Protein AF-A0A357D0I3-F1 (afdb_monomer)

pLDDT: mean 91.18, std 14.5, range [33.97, 98.31]

Secondary structure (DSSP, 8-state):
--------EEEEEE-GGGHHHHHHHHHHHHHHTT---TT---BPPEEEEE-TTS-EEEEE-S--TTEEEEEE--TT-TT-EEEETTEEEEPPHHHHHHHHHHHHHHHH-

Mean predicted aligned error: 4.76 Å

Foldseek 3Di:
DDDDDLQFAAAEEEDPQCVVVQVVVQVVVCVVVVPPDPPDGRYFDWDWDADLQRDIAIAGPDDCPRYDYDYDFDLPRQVDWDHHPNDIDTRHSVSRVVVVVNVVVNNVD

Solvent-accessible surface area (backbone atoms only — not comparable to full-atom values): 6535 Å² total; per-residue (Å²): 136,86,80,89,71,88,68,51,48,72,33,31,41,58,38,83,58,20,43,74,59,41,54,53,50,47,53,51,49,35,60,76,68,68,57,81,61,82,84,68,70,44,65,51,58,66,47,83,47,71,42,50,85,66,51,76,46,54,43,75,75,58,91,63,81,71,38,43,75,45,78,42,71,37,48,83,41,59,83,43,66,48,56,39,82,87,40,84,38,63,44,47,45,66,59,47,51,51,50,52,53,38,44,53,49,56,72,70,106

Sequence (109 aa):
MVGLTNHGKLGIIVLRSCSKLGDMVENRIKQLRGEENTDVKYIIPIEEVRFSNGEGKIKILDSVRGKDIFILVDVGNYSCTYKMFGSENRMGPDEHYQDVKRCLSAIGG

Struc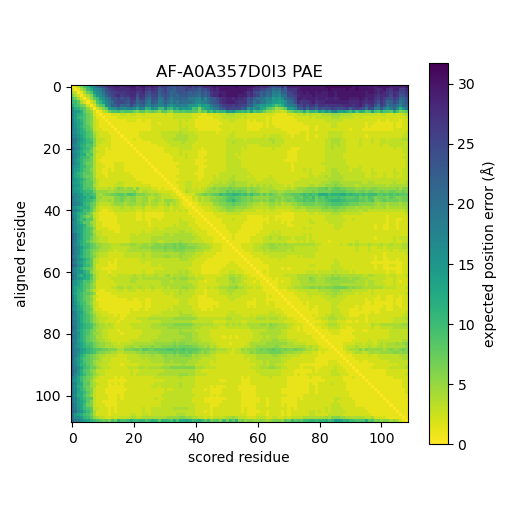ture (mmCIF, N/CA/C/O backbone):
data_AF-A0A357D0I3-F1
#
_entry.id   AF-A0A357D0I3-F1
#
loop_
_atom_site.group_PDB
_atom_site.id
_atom_site.type_symbol
_atom_site.label_atom_id
_atom_site.label_alt_id
_atom_site.label_comp_id
_atom_site.label_asym_id
_atom_site.label_entity_id
_atom_site.label_seq_id
_atom_site.pdbx_PDB_ins_code
_atom_site.Cartn_x
_atom_site.Cartn_y
_atom_site.Cartn_z
_atom_site.occupancy
_atom_site.B_iso_or_equiv
_atom_site.auth_seq_id
_atom_site.auth_comp_id
_atom_site.auth_asym_id
_atom_site.auth_atom_id
_atom_site.pdbx_PDB_model_num
ATOM 1 N N . MET A 1 1 ? -26.368 3.295 26.277 1.00 35.44 1 MET A N 1
ATOM 2 C CA . MET A 1 1 ? -27.212 2.776 25.182 1.00 35.44 1 MET A CA 1
ATOM 3 C C . MET A 1 1 ? -26.286 2.437 24.024 1.00 35.44 1 MET A C 1
ATOM 5 O O . MET A 1 1 ? -25.825 3.331 23.332 1.00 35.44 1 MET A O 1
ATOM 9 N N . VAL A 1 2 ? -25.883 1.168 23.938 1.00 40.25 2 VAL A N 1
ATOM 10 C CA . VAL A 1 2 ? -24.920 0.661 22.951 1.00 40.25 2 VAL A CA 1
ATOM 11 C C . VAL A 1 2 ? -25.680 0.430 21.649 1.00 40.25 2 VAL A C 1
ATOM 13 O O . VAL A 1 2 ? -26.443 -0.524 21.537 1.00 40.25 2 VAL A O 1
ATOM 16 N N . GLY A 1 3 ? -25.521 1.344 20.694 1.00 37.59 3 GLY A N 1
ATOM 17 C CA . GLY A 1 3 ? -25.967 1.134 19.323 1.00 37.59 3 GLY A CA 1
ATOM 18 C C . GLY A 1 3 ? -25.022 0.154 18.637 1.00 37.59 3 GLY A C 1
ATOM 19 O O . GLY A 1 3 ? -23.891 0.510 18.318 1.00 37.59 3 GLY A O 1
ATOM 20 N N . LEU A 1 4 ? -25.488 -1.084 18.454 1.00 39.94 4 LEU A N 1
ATOM 21 C CA . LEU A 1 4 ? -24.850 -2.118 17.648 1.00 39.94 4 LEU A CA 1
ATOM 22 C C . LEU A 1 4 ? -24.668 -1.628 16.206 1.00 39.94 4 LEU A C 1
ATOM 24 O O . LEU A 1 4 ? -25.599 -1.672 15.409 1.00 39.94 4 LEU A O 1
ATOM 28 N N . THR A 1 5 ? -23.445 -1.268 15.844 1.00 33.97 5 THR A N 1
ATOM 29 C CA . THR A 1 5 ? -22.946 -1.546 14.499 1.00 33.97 5 THR A CA 1
ATOM 30 C C . THR A 1 5 ? -21.569 -2.184 14.636 1.00 33.97 5 THR A C 1
ATOM 32 O O . THR A 1 5 ? -20.613 -1.579 15.111 1.00 33.97 5 THR A O 1
ATOM 35 N N . ASN A 1 6 ? -21.483 -3.473 14.315 1.00 40.19 6 ASN A N 1
ATOM 36 C CA . ASN A 1 6 ? -20.263 -4.270 14.419 1.00 40.19 6 ASN A CA 1
ATOM 37 C C . ASN A 1 6 ? -19.396 -4.078 13.158 1.00 40.19 6 ASN A C 1
ATOM 39 O O . ASN A 1 6 ? -19.102 -5.044 12.465 1.00 40.19 6 ASN A O 1
ATOM 43 N N . HIS A 1 7 ? -19.055 -2.833 12.804 1.00 45.84 7 HIS A N 1
ATOM 44 C CA . HIS A 1 7 ? -18.283 -2.489 11.592 1.00 45.84 7 HIS A CA 1
ATOM 45 C C . HIS A 1 7 ? -16.774 -2.804 11.716 1.00 45.84 7 HIS A C 1
ATOM 47 O O . HIS A 1 7 ? -15.932 -2.035 11.261 1.00 45.84 7 HIS A O 1
ATOM 53 N N . GLY A 1 8 ? -16.410 -3.878 12.429 1.00 58.19 8 GLY A N 1
ATOM 54 C CA . GLY A 1 8 ? -15.014 -4.215 12.720 1.00 58.19 8 GLY A CA 1
ATOM 55 C C . GLY A 1 8 ? -14.215 -3.063 13.356 1.00 58.19 8 GLY A C 1
ATOM 56 O O . GLY A 1 8 ? -14.731 -2.002 13.712 1.00 58.19 8 GLY A O 1
ATOM 57 N N . LYS A 1 9 ? -12.906 -3.252 13.535 1.00 85.19 9 LYS A N 1
ATOM 58 C CA . LYS A 1 9 ? -11.989 -2.114 13.743 1.00 85.19 9 LYS A CA 1
ATOM 59 C C . LYS A 1 9 ? -1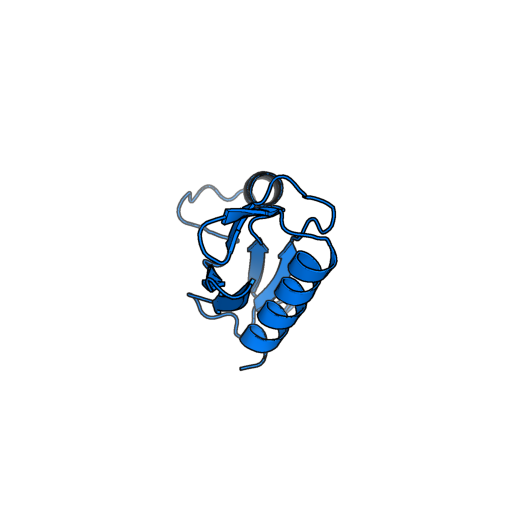1.519 -1.617 12.374 1.00 85.19 9 LYS A C 1
ATOM 61 O O . LYS A 1 9 ? -11.167 -2.428 11.530 1.00 85.19 9 LYS A O 1
ATOM 66 N N . LEU A 1 10 ? -11.481 -0.307 12.144 1.00 92.38 10 LEU A N 1
ATOM 67 C CA . LEU A 1 10 ? -10.978 0.242 10.879 1.00 92.38 10 LEU A CA 1
ATOM 68 C C . LEU A 1 10 ? -9.484 -0.074 10.712 1.00 92.38 10 LEU A C 1
ATOM 70 O O . LEU A 1 10 ? -8.698 0.184 11.624 1.00 92.38 10 LEU A O 1
ATOM 74 N N . GLY A 1 11 ? -9.101 -0.583 9.543 1.00 95.25 11 GLY A N 1
ATOM 75 C CA . GLY A 1 11 ? -7.714 -0.751 9.128 1.00 95.25 11 GLY A CA 1
ATOM 76 C C . GLY A 1 11 ? -7.478 -0.179 7.734 1.00 95.25 11 GLY A C 1
ATOM 77 O O . GLY A 1 11 ? -8.296 -0.355 6.836 1.00 95.25 11 GLY A O 1
ATOM 78 N N . ILE A 1 12 ? -6.356 0.507 7.542 1.00 97.25 12 ILE A N 1
ATOM 79 C CA . ILE A 1 12 ? -5.987 1.110 6.261 1.00 97.25 12 ILE A CA 1
ATOM 80 C C . ILE A 1 12 ? -4.666 0.504 5.817 1.00 97.25 12 ILE A C 1
ATOM 82 O O . ILE A 1 12 ? -3.677 0.578 6.537 1.00 97.25 12 ILE A O 1
ATOM 86 N N . ILE A 1 13 ? -4.625 -0.080 4.629 1.00 98.06 13 ILE A N 1
ATOM 87 C CA . ILE A 1 13 ? -3.380 -0.499 3.997 1.00 98.06 13 ILE A CA 1
ATOM 88 C C . ILE A 1 13 ? -3.046 0.527 2.922 1.00 98.06 13 ILE A C 1
ATOM 90 O O . ILE A 1 13 ? -3.811 0.724 1.982 1.00 98.06 13 ILE A O 1
ATOM 94 N N . VAL A 1 14 ? -1.909 1.200 3.070 1.00 98.25 14 VAL A N 1
ATOM 95 C CA . VAL A 1 14 ? -1.465 2.249 2.149 1.00 98.25 14 VAL A CA 1
ATOM 96 C C . VAL A 1 14 ? -0.300 1.708 1.336 1.00 98.25 14 VAL A C 1
ATOM 98 O O . VAL A 1 14 ? 0.765 1.467 1.897 1.00 98.25 14 VAL A O 1
ATOM 101 N N . LEU A 1 15 ? -0.498 1.516 0.030 1.00 98.06 15 LEU A N 1
ATOM 102 C CA . LEU A 1 15 ? 0.599 1.171 -0.874 1.00 98.06 15 LEU A CA 1
ATOM 103 C C . LEU A 1 15 ? 1.464 2.407 -1.156 1.00 98.06 15 LEU A C 1
ATOM 105 O O . LEU A 1 15 ? 0.989 3.546 -1.093 1.00 98.06 15 LEU A O 1
ATOM 109 N N . ARG A 1 16 ? 2.732 2.199 -1.519 1.00 96.62 16 ARG A N 1
ATOM 110 C CA . ARG A 1 16 ? 3.751 3.249 -1.680 1.00 96.62 16 ARG A CA 1
ATOM 111 C C . ARG A 1 16 ? 3.310 4.380 -2.604 1.00 96.62 16 ARG A C 1
ATOM 113 O O . ARG A 1 16 ? 3.643 5.540 -2.353 1.00 96.62 16 ARG A O 1
ATOM 120 N N . SER A 1 17 ? 2.527 4.048 -3.633 1.00 96.88 17 SER A N 1
ATOM 121 C CA . SER A 1 17 ? 1.990 4.996 -4.610 1.00 96.88 17 SER A CA 1
ATOM 122 C C . SER A 1 17 ? 1.035 6.013 -4.002 1.00 96.88 17 SER A C 1
ATOM 124 O O . SER A 1 17 ? 0.873 7.096 -4.554 1.00 96.88 17 SER A O 1
ATOM 126 N N . CYS A 1 18 ? 0.457 5.703 -2.845 1.00 97.12 18 CYS A N 1
ATOM 127 C CA . CYS A 1 18 ? -0.528 6.522 -2.159 1.00 97.12 18 CYS A CA 1
ATOM 128 C C . CYS A 1 18 ? -0.057 7.013 -0.777 1.00 97.12 18 CYS A C 1
ATOM 130 O O . CYS A 1 18 ? -0.859 7.573 -0.039 1.00 97.12 18 CYS A O 1
ATOM 132 N N . SER A 1 19 ? 1.224 6.837 -0.420 1.00 95.62 19 SER A N 1
ATOM 133 C CA . SER A 1 19 ? 1.796 7.159 0.907 1.00 95.62 19 SER A CA 1
ATOM 134 C C . SER A 1 19 ? 1.350 8.516 1.471 1.00 95.62 19 SER A C 1
ATOM 136 O O . SER A 1 19 ? 0.708 8.572 2.516 1.00 95.62 19 SER A O 1
ATOM 138 N N . LYS A 1 20 ? 1.595 9.603 0.729 1.00 96.12 20 LYS A N 1
ATOM 139 C CA . LYS A 1 20 ? 1.225 10.969 1.146 1.00 96.12 20 LYS A CA 1
ATOM 140 C C . LYS A 1 20 ? -0.278 11.132 1.388 1.00 96.12 20 LYS A C 1
ATOM 142 O O . LYS A 1 20 ? -0.680 11.777 2.353 1.00 96.12 20 LYS A O 1
ATOM 147 N N . LEU A 1 21 ? -1.110 10.564 0.511 1.00 96.88 21 LEU A N 1
ATOM 148 C CA . LEU A 1 21 ? -2.563 10.619 0.671 1.00 96.88 21 LEU A CA 1
ATOM 149 C C . LEU A 1 21 ? -3.005 9.785 1.878 1.00 96.88 21 LEU A C 1
ATOM 151 O O . LEU A 1 21 ? -3.875 10.217 2.626 1.00 96.88 21 LEU A O 1
ATOM 155 N N . GLY A 1 22 ? -2.381 8.628 2.100 1.00 97.44 22 GLY A N 1
ATOM 156 C CA . GLY A 1 22 ? -2.627 7.784 3.264 1.00 97.44 22 GLY A CA 1
ATOM 157 C C . GLY A 1 22 ? -2.383 8.513 4.581 1.00 97.44 22 GLY A C 1
ATOM 158 O O . GLY A 1 22 ? -3.245 8.472 5.458 1.00 97.44 22 GLY A O 1
ATOM 159 N N . ASP A 1 23 ? -1.282 9.259 4.689 1.00 96.81 23 ASP A N 1
ATOM 160 C CA . ASP A 1 23 ? -0.987 10.075 5.874 1.00 96.81 23 ASP A CA 1
ATOM 161 C C . ASP A 1 23 ? -2.059 11.152 6.103 1.00 96.81 23 ASP A C 1
ATOM 163 O O . ASP A 1 23 ? -2.528 11.363 7.225 1.00 96.81 23 ASP A O 1
ATOM 167 N N . MET A 1 24 ? -2.501 11.818 5.030 1.00 97.94 24 MET A N 1
ATOM 168 C CA . MET A 1 24 ? -3.586 12.803 5.098 1.00 97.94 24 MET A CA 1
ATOM 169 C C . MET A 1 24 ? -4.904 12.166 5.558 1.00 97.94 24 MET A C 1
ATOM 171 O O . MET A 1 24 ? -5.614 12.748 6.380 1.00 97.94 24 MET A O 1
ATOM 175 N N . VAL A 1 25 ? -5.223 10.971 5.055 1.00 97.25 25 VAL A N 1
ATOM 176 C CA . VAL A 1 25 ? -6.426 10.218 5.427 1.00 97.25 25 VAL A CA 1
ATOM 177 C C . VAL A 1 25 ? -6.372 9.785 6.895 1.00 97.25 25 VAL A C 1
ATOM 179 O O . VAL A 1 25 ? -7.347 10.016 7.611 1.00 97.25 25 VAL A O 1
ATOM 182 N N . GLU A 1 26 ? -5.252 9.234 7.382 1.00 95.38 26 GLU A N 1
ATOM 183 C CA . GLU A 1 26 ? -5.096 8.872 8.802 1.00 95.38 26 GLU A CA 1
ATOM 184 C C . GLU A 1 26 ? -5.303 10.095 9.703 1.00 95.38 26 GLU A C 1
ATOM 186 O O . GLU A 1 26 ? -6.096 10.044 10.648 1.00 95.38 26 GLU A O 1
ATOM 191 N N . ASN A 1 27 ? -4.635 11.208 9.390 1.00 95.12 27 ASN A N 1
ATOM 192 C CA . ASN A 1 27 ? -4.757 12.444 10.159 1.00 95.12 27 ASN A CA 1
ATOM 193 C C . ASN A 1 27 ? -6.198 12.961 10.168 1.00 95.12 27 ASN A C 1
ATOM 195 O O . ASN A 1 27 ? -6.711 13.368 11.212 1.00 95.12 27 ASN A O 1
ATOM 199 N N . ARG A 1 28 ? -6.887 12.896 9.023 1.00 96.44 28 ARG A N 1
ATOM 200 C CA . ARG A 1 28 ? -8.289 13.304 8.934 1.00 96.44 28 ARG A CA 1
ATOM 201 C C . ARG A 1 28 ? -9.199 12.406 9.769 1.00 96.44 28 ARG A C 1
ATOM 203 O O . ARG A 1 28 ? -10.101 12.917 10.426 1.00 96.44 28 ARG A O 1
ATOM 210 N N . ILE A 1 29 ? -8.966 11.096 9.782 1.00 94.12 29 ILE A N 1
ATOM 211 C CA . ILE A 1 29 ? -9.744 10.149 10.593 1.00 94.12 29 ILE A CA 1
ATOM 212 C C . ILE A 1 29 ? -9.535 10.406 12.085 1.00 94.12 29 ILE A C 1
ATOM 214 O O . ILE A 1 29 ? -10.517 10.440 12.826 1.00 94.12 29 ILE A O 1
ATOM 218 N N . LYS A 1 30 ? -8.292 10.642 12.521 1.00 92.81 30 LYS A N 1
ATOM 219 C CA . LYS A 1 30 ? -7.975 11.008 13.911 1.00 92.81 30 LYS A CA 1
ATOM 220 C C . LYS A 1 30 ? -8.731 12.260 14.348 1.00 92.81 30 LYS A C 1
ATOM 222 O O . LYS A 1 30 ? -9.402 12.235 15.374 1.00 92.81 30 LYS A O 1
ATOM 227 N N . GLN A 1 31 ? -8.714 13.306 13.519 1.00 94.31 31 GLN A N 1
ATOM 228 C CA . GLN A 1 31 ? -9.481 14.531 13.767 1.00 94.31 31 GLN A CA 1
ATOM 229 C C . GLN A 1 31 ? -10.988 14.266 13.863 1.00 94.31 31 GLN A C 1
ATOM 231 O O . GLN A 1 31 ? -11.636 14.738 14.790 1.00 94.31 31 GLN A O 1
ATOM 236 N N . LEU A 1 32 ? -11.555 13.505 12.919 1.00 94.25 32 LEU A N 1
ATOM 237 C CA . LEU A 1 32 ? -12.991 13.200 12.890 1.00 94.25 32 LEU A CA 1
ATOM 238 C C . LEU A 1 32 ? -13.452 12.376 14.096 1.00 94.25 32 LEU A C 1
ATOM 240 O O . LEU A 1 32 ? -14.608 12.479 14.496 1.00 94.25 32 LEU A O 1
ATOM 244 N N . ARG A 1 33 ? -12.565 11.552 14.657 1.00 92.75 33 ARG A N 1
ATOM 245 C CA . ARG A 1 33 ? -12.848 10.716 15.828 1.00 92.75 33 ARG A CA 1
ATOM 246 C C . ARG A 1 33 ? -12.509 11.394 17.156 1.00 92.75 33 ARG A C 1
ATOM 248 O O . ARG A 1 33 ? -12.761 10.789 18.191 1.00 92.75 33 ARG A O 1
ATOM 255 N N . GLY A 1 34 ? -11.967 12.615 17.133 1.00 92.31 34 GLY A N 1
ATOM 256 C CA . GLY A 1 34 ? -11.492 13.293 18.341 1.00 92.31 34 GLY A CA 1
ATOM 257 C C . GLY A 1 34 ? -10.391 12.504 19.055 1.00 92.31 34 GLY A C 1
ATOM 258 O O . GLY A 1 34 ? -10.366 12.460 20.278 1.00 92.31 34 GLY A O 1
ATOM 259 N N . GLU A 1 35 ? -9.534 11.817 18.295 1.00 89.75 35 GLU A N 1
ATOM 260 C CA . GLU A 1 35 ? -8.474 10.981 18.853 1.00 89.75 35 GLU A CA 1
ATOM 261 C C . GLU A 1 35 ? -7.334 11.858 19.385 1.00 89.75 35 GLU A C 1
ATOM 263 O O . GLU A 1 35 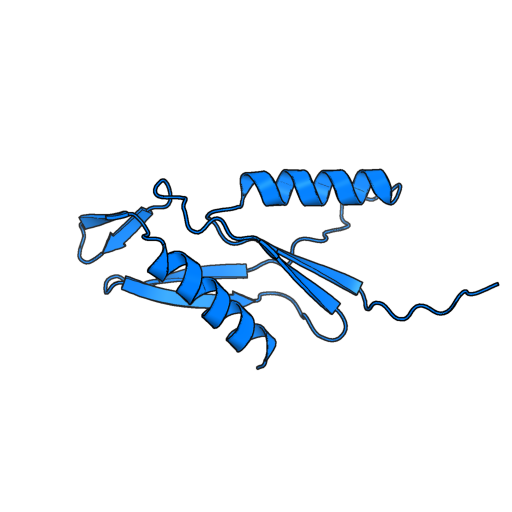? -6.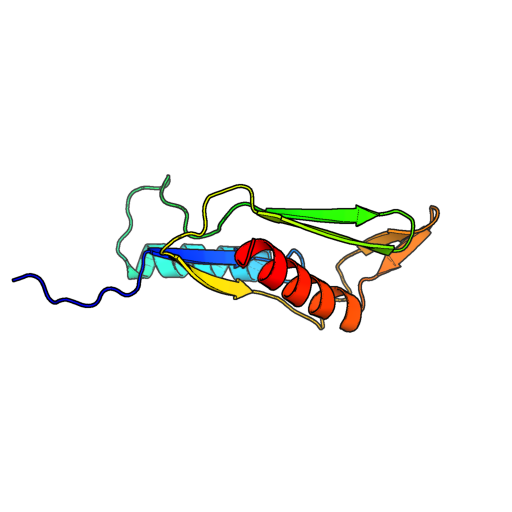570 12.432 18.607 1.00 89.75 35 GLU A O 1
ATOM 268 N N . GLU A 1 36 ? -7.2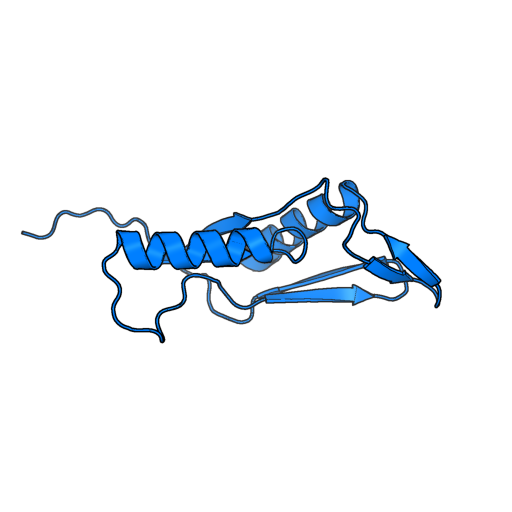25 11.957 20.710 1.00 87.31 36 GLU A N 1
ATOM 269 C CA . GLU A 1 36 ? -6.146 12.692 21.383 1.00 87.31 36 GLU A CA 1
ATOM 270 C C . GLU A 1 36 ? -4.888 11.834 21.571 1.00 87.31 36 GLU A C 1
ATOM 272 O O . GLU A 1 36 ? -3.787 12.368 21.715 1.00 87.31 36 GLU A O 1
ATOM 277 N N . ASN A 1 37 ? -5.022 10.502 21.535 1.00 86.44 37 ASN A N 1
ATOM 278 C CA . ASN A 1 37 ? -3.890 9.600 21.683 1.00 86.44 37 ASN A CA 1
ATOM 279 C C . ASN A 1 37 ? -3.098 9.481 20.369 1.00 86.44 37 ASN A C 1
ATOM 281 O O . ASN A 1 37 ? -3.559 8.910 19.376 1.00 86.44 37 ASN A O 1
ATOM 285 N N . THR A 1 38 ? -1.854 9.960 20.380 1.00 81.88 38 THR A N 1
ATOM 286 C CA . THR A 1 38 ? -0.951 9.923 19.221 1.00 81.88 38 THR A CA 1
ATOM 287 C C . THR A 1 38 ? -0.529 8.512 18.810 1.00 81.88 38 THR A C 1
ATOM 289 O O . THR A 1 38 ? -0.175 8.303 17.644 1.00 81.88 38 THR A O 1
ATOM 292 N N . ASP A 1 39 ? -0.601 7.549 19.733 1.00 87.19 39 ASP A N 1
ATOM 293 C CA . ASP A 1 39 ? -0.196 6.157 19.513 1.00 87.19 39 ASP A CA 1
ATOM 294 C C . ASP A 1 39 ? -1.244 5.355 18.738 1.00 87.19 39 ASP A C 1
ATOM 296 O O . ASP A 1 39 ? -0.945 4.289 18.195 1.00 87.19 39 ASP A O 1
ATOM 300 N N . VAL A 1 40 ? -2.478 5.860 18.637 1.00 87.69 40 VAL A N 1
ATOM 301 C CA . VAL A 1 40 ? -3.509 5.214 17.827 1.00 87.69 40 VAL A CA 1
ATOM 302 C C . VAL A 1 40 ? -3.127 5.327 16.355 1.00 87.69 40 VAL A C 1
ATOM 304 O O . VAL A 1 40 ? -2.894 6.413 15.819 1.00 87.69 40 VAL A O 1
ATOM 307 N N . LYS A 1 41 ? -3.065 4.182 15.678 1.00 92.25 41 LYS A N 1
ATOM 308 C CA . LYS A 1 41 ? -2.762 4.072 14.251 1.00 92.25 41 LYS A CA 1
ATOM 309 C C . LYS A 1 41 ? -3.882 3.334 13.541 1.00 92.25 41 LYS A C 1
ATOM 311 O O . LYS A 1 41 ? -4.358 2.304 14.014 1.00 92.25 41 LYS A O 1
ATOM 316 N N . TYR A 1 42 ? -4.296 3.887 12.407 1.00 94.75 42 TYR A N 1
ATOM 317 C CA . TYR A 1 42 ? -5.269 3.258 11.513 1.00 94.75 42 TYR A CA 1
ATOM 318 C C . TYR A 1 42 ? -4.560 2.600 10.335 1.00 94.75 42 TYR A C 1
ATOM 320 O O . TYR A 1 42 ? -5.051 1.602 9.804 1.00 94.75 42 TYR A O 1
ATOM 328 N N . ILE A 1 43 ? -3.397 3.134 9.950 1.00 96.31 43 ILE A N 1
ATOM 329 C CA . ILE A 1 43 ? -2.538 2.518 8.948 1.00 96.31 43 ILE A CA 1
ATOM 330 C C . ILE A 1 43 ? -1.932 1.237 9.524 1.00 96.31 43 ILE A C 1
ATOM 332 O O . ILE A 1 43 ? -1.283 1.242 10.570 1.00 96.31 43 ILE A O 1
ATOM 336 N N . ILE A 1 44 ? -2.150 0.135 8.817 1.00 96.44 44 ILE A N 1
ATOM 337 C CA . ILE A 1 44 ? -1.583 -1.170 9.119 1.00 96.44 44 ILE A CA 1
ATOM 338 C C . ILE A 1 44 ? -0.193 -1.235 8.486 1.00 96.44 44 ILE A C 1
ATOM 340 O O . ILE A 1 44 ? -0.068 -1.004 7.280 1.00 96.44 44 ILE A O 1
ATOM 344 N N . PRO A 1 45 ? 0.853 -1.560 9.262 1.00 96.06 45 PRO A N 1
ATOM 345 C CA . PRO A 1 45 ? 2.200 -1.659 8.728 1.00 96.06 45 PRO A CA 1
ATOM 346 C C . PRO A 1 45 ? 2.298 -2.806 7.714 1.00 96.06 45 PRO A C 1
ATOM 348 O O . PRO A 1 45 ? 1.869 -3.935 7.978 1.00 96.06 45 PRO A O 1
ATOM 351 N N . ILE A 1 46 ? 2.888 -2.515 6.555 1.00 97.44 46 ILE A N 1
ATOM 352 C CA . ILE A 1 46 ? 3.155 -3.482 5.489 1.00 97.44 46 ILE A CA 1
ATOM 353 C C . ILE A 1 46 ? 4.602 -3.369 5.000 1.00 97.44 46 ILE A C 1
ATOM 355 O O . ILE A 1 46 ? 5.225 -2.315 5.107 1.00 97.44 46 ILE A O 1
ATOM 359 N N . GLU A 1 47 ? 5.116 -4.444 4.409 1.00 97.50 47 GLU A N 1
ATOM 360 C CA . GLU A 1 47 ? 6.311 -4.416 3.565 1.00 97.50 47 GLU A CA 1
ATOM 361 C C . GLU A 1 47 ? 5.903 -4.669 2.112 1.00 97.50 47 GLU A C 1
ATOM 363 O O . GLU A 1 47 ? 5.265 -5.677 1.793 1.00 97.50 47 GLU A O 1
ATOM 368 N N . GLU A 1 48 ? 6.328 -3.773 1.224 1.00 96.88 48 GLU A N 1
ATOM 369 C CA . GLU A 1 48 ? 6.237 -3.945 -0.222 1.00 96.88 48 GLU A CA 1
ATOM 370 C C . GLU A 1 48 ? 7.621 -4.282 -0.769 1.00 96.88 48 GLU A C 1
ATOM 372 O O . GLU A 1 48 ? 8.484 -3.414 -0.924 1.00 96.88 48 GLU A O 1
ATOM 377 N N . VAL A 1 49 ? 7.847 -5.553 -1.073 1.00 96.31 49 VAL A N 1
ATOM 378 C CA . VAL A 1 49 ? 9.120 -6.032 -1.604 1.00 96.31 49 VAL A CA 1
ATOM 379 C C . VAL A 1 49 ? 9.018 -6.138 -3.116 1.00 96.31 49 VAL A C 1
ATOM 381 O O . VAL A 1 49 ? 8.056 -6.687 -3.655 1.00 96.31 49 VAL A O 1
ATOM 384 N N . ARG A 1 50 ? 10.040 -5.626 -3.798 1.00 95.69 50 ARG A N 1
ATOM 385 C CA . ARG A 1 50 ? 10.215 -5.774 -5.239 1.00 95.69 50 ARG A CA 1
ATOM 386 C C . ARG A 1 50 ? 11.532 -6.491 -5.490 1.00 95.69 50 ARG A C 1
ATOM 388 O O . ARG A 1 50 ? 12.586 -5.998 -5.091 1.00 95.69 50 ARG A O 1
ATOM 395 N N . PHE A 1 51 ? 11.458 -7.667 -6.094 1.00 95.81 51 PHE A N 1
ATOM 396 C CA . PHE A 1 51 ? 12.629 -8.458 -6.444 1.00 95.81 51 PHE A CA 1
ATOM 397 C C . PHE A 1 51 ? 13.305 -7.887 -7.696 1.00 95.81 51 PHE A C 1
ATOM 399 O O . PHE A 1 51 ? 12.692 -7.167 -8.486 1.00 95.81 51 PHE A O 1
ATOM 406 N N . SER A 1 52 ? 14.583 -8.215 -7.893 1.00 94.25 52 SER A N 1
ATOM 407 C CA . SER A 1 52 ? 15.391 -7.708 -9.012 1.00 94.25 52 SER A CA 1
ATOM 408 C C . SER A 1 52 ? 14.879 -8.132 -10.393 1.00 94.25 52 SER A C 1
ATOM 410 O O . SER A 1 52 ? 15.258 -7.521 -11.389 1.00 94.25 52 SER A O 1
ATOM 412 N N . ASN A 1 53 ? 14.018 -9.149 -10.450 1.00 94.38 53 ASN A N 1
ATOM 413 C CA . ASN A 1 53 ? 13.335 -9.634 -11.647 1.00 94.38 53 ASN A CA 1
ATOM 414 C C . ASN A 1 53 ? 11.961 -8.968 -11.887 1.00 94.38 53 ASN A C 1
ATOM 416 O O . ASN A 1 53 ? 11.267 -9.355 -12.821 1.00 94.38 53 ASN A O 1
ATOM 420 N N . GLY A 1 54 ? 11.551 -7.999 -11.058 1.00 93.06 54 GLY A N 1
ATOM 421 C CA . GLY A 1 54 ? 10.259 -7.306 -11.165 1.00 93.06 54 GLY A CA 1
ATOM 422 C C . GLY A 1 54 ? 9.111 -7.949 -10.380 1.00 93.06 54 GLY A C 1
ATOM 423 O O . GLY A 1 54 ? 8.047 -7.340 -10.229 1.00 93.06 54 GLY A O 1
ATOM 424 N N . GLU A 1 55 ? 9.300 -9.137 -9.800 1.00 95.81 55 GLU A N 1
ATOM 425 C CA . GLU A 1 55 ? 8.265 -9.778 -8.988 1.00 95.81 55 GLU A CA 1
ATOM 426 C C . GLU A 1 55 ? 7.988 -9.004 -7.697 1.00 95.81 55 GLU A C 1
ATOM 428 O O . GLU A 1 55 ? 8.886 -8.457 -7.055 1.00 95.81 55 GLU A O 1
ATOM 433 N N . GLY A 1 56 ? 6.717 -8.966 -7.307 1.00 96.44 56 GLY A N 1
ATOM 434 C CA . GLY A 1 56 ? 6.255 -8.255 -6.120 1.00 96.44 56 GLY A CA 1
ATOM 435 C C . GLY A 1 56 ? 5.870 -9.199 -5.004 1.00 96.44 56 GLY A C 1
ATOM 436 O O . GLY A 1 56 ? 5.319 -10.273 -5.253 1.00 96.44 56 GLY A O 1
ATOM 437 N N . LYS A 1 57 ? 6.077 -8.758 -3.768 1.00 97.00 57 LYS A N 1
ATOM 438 C CA . LYS A 1 57 ? 5.578 -9.413 -2.563 1.00 97.00 57 LYS A CA 1
ATOM 439 C C . LYS A 1 57 ? 5.037 -8.362 -1.603 1.00 97.00 57 LYS A C 1
ATOM 441 O O . LYS A 1 57 ? 5.698 -7.365 -1.334 1.00 97.00 57 LYS A O 1
ATOM 446 N N . ILE A 1 58 ? 3.854 -8.633 -1.064 1.00 97.94 58 ILE A N 1
ATOM 447 C CA . ILE A 1 58 ? 3.247 -7.854 0.014 1.00 97.94 58 ILE A CA 1
ATOM 448 C C . ILE A 1 58 ? 3.277 -8.706 1.276 1.00 97.94 58 ILE A C 1
ATOM 450 O O . ILE A 1 58 ? 2.911 -9.881 1.241 1.00 97.94 58 ILE A O 1
ATOM 454 N N . LYS A 1 59 ? 3.714 -8.119 2.386 1.00 97.44 59 LYS A N 1
ATOM 455 C CA . LYS A 1 59 ? 3.659 -8.735 3.712 1.00 97.44 59 LYS A 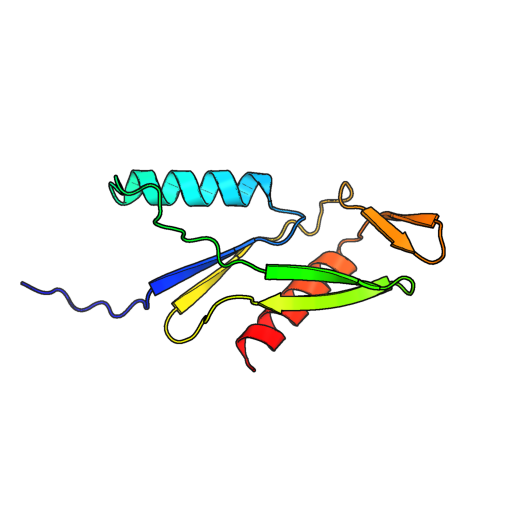CA 1
ATOM 456 C C . LYS A 1 59 ? 2.950 -7.779 4.655 1.00 97.44 59 LYS A C 1
ATOM 458 O O . LYS A 1 59 ? 3.359 -6.632 4.792 1.00 97.44 59 LYS A O 1
ATOM 463 N N . ILE A 1 60 ? 1.899 -8.259 5.302 1.00 96.88 60 ILE A N 1
ATOM 464 C CA . ILE A 1 60 ? 1.171 -7.504 6.319 1.00 96.88 60 ILE A CA 1
ATOM 465 C C . ILE A 1 60 ? 1.819 -7.812 7.670 1.00 96.88 60 ILE A C 1
ATOM 46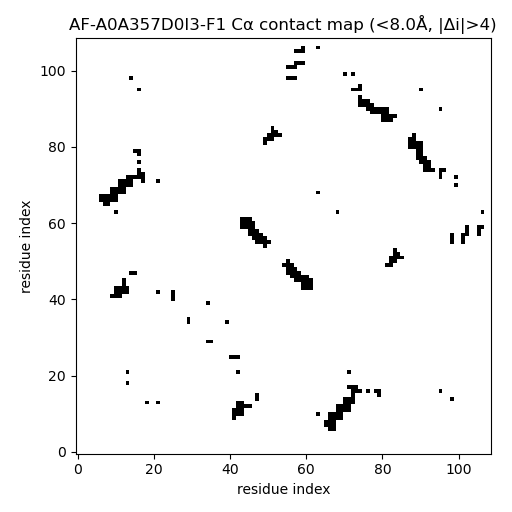7 O O . ILE A 1 60 ? 2.005 -8.981 8.007 1.00 96.88 60 ILE A O 1
ATOM 471 N N . LEU A 1 61 ? 2.232 -6.776 8.403 1.00 95.88 61 LEU A N 1
ATOM 472 C CA . LEU A 1 61 ? 3.036 -6.923 9.623 1.00 95.88 61 LEU A CA 1
ATOM 473 C C . LEU A 1 61 ? 2.209 -6.977 10.909 1.00 95.88 61 LEU A C 1
ATOM 475 O O . LEU A 1 61 ? 2.751 -7.302 11.961 1.00 95.88 61 LEU A O 1
ATOM 479 N N . ASP A 1 62 ? 0.916 -6.676 10.826 1.00 92.75 62 ASP A N 1
ATOM 480 C CA . ASP A 1 62 ? -0.010 -6.722 11.954 1.00 92.75 62 ASP A CA 1
ATOM 481 C C . ASP A 1 62 ? -1.287 -7.495 11.587 1.00 92.75 62 ASP A C 1
ATOM 483 O O . ASP A 1 62 ? -1.641 -7.648 10.417 1.00 92.75 62 ASP A O 1
ATOM 487 N N . SER A 1 63 ? -1.999 -7.997 12.594 1.00 89.81 63 SER A N 1
ATOM 488 C CA . SER A 1 63 ? -3.229 -8.758 12.381 1.00 89.81 63 SER A CA 1
ATOM 489 C C . SER A 1 63 ? -4.318 -7.897 11.732 1.00 89.81 63 SER A C 1
ATOM 491 O O . SER A 1 63 ? -4.646 -6.805 12.205 1.00 89.81 63 SER A O 1
ATOM 493 N N . VAL A 1 64 ? -4.935 -8.423 10.671 1.00 92.94 64 VAL A N 1
ATOM 494 C CA . VAL A 1 64 ? -6.083 -7.819 9.963 1.00 92.94 64 VAL A CA 1
ATOM 495 C C . VAL A 1 64 ? -7.422 -8.477 10.312 1.00 92.94 64 VAL A C 1
ATOM 497 O O . VAL A 1 64 ? -8.468 -8.073 9.813 1.00 92.94 64 VAL A O 1
ATOM 500 N N . ARG A 1 65 ? -7.425 -9.499 11.177 1.00 90.06 65 ARG A N 1
ATOM 501 C CA . ARG A 1 65 ? -8.641 -10.261 11.505 1.00 90.06 65 ARG A CA 1
ATOM 502 C C . ARG A 1 65 ? -9.661 -9.394 12.241 1.00 90.06 65 ARG A C 1
ATOM 504 O O . ARG A 1 65 ? -9.327 -8.737 13.224 1.00 90.06 65 ARG A O 1
ATOM 511 N N . GLY A 1 66 ? -10.913 -9.436 11.781 1.00 89.56 66 GLY A N 1
ATOM 512 C CA . GLY A 1 66 ? -12.010 -8.651 12.356 1.00 89.56 66 GLY A CA 1
ATOM 513 C C . GLY A 1 66 ? -11.887 -7.141 12.119 1.00 89.56 66 GLY A C 1
ATOM 514 O O . GLY A 1 66 ? -12.556 -6.365 12.806 1.00 89.56 66 GLY A O 1
ATOM 515 N N . LYS A 1 67 ? -11.013 -6.720 11.194 1.00 91.75 67 LYS A N 1
ATOM 516 C CA . LYS A 1 67 ? -10.893 -5.330 10.759 1.00 91.75 67 LYS A CA 1
ATOM 517 C C . LYS A 1 67 ? -11.602 -5.126 9.419 1.00 91.75 67 LYS A C 1
ATOM 519 O O . LYS A 1 67 ? -11.487 -5.968 8.531 1.00 91.75 67 LYS A O 1
ATOM 524 N N . ASP A 1 68 ? -12.253 -3.979 9.267 1.00 93.81 68 ASP A N 1
ATOM 525 C CA . ASP A 1 68 ? -12.724 -3.498 7.969 1.00 93.81 68 ASP A CA 1
ATOM 526 C C . ASP A 1 68 ? -11.538 -2.825 7.270 1.00 93.81 68 ASP A C 1
ATOM 528 O O . ASP A 1 68 ? -11.037 -1.794 7.732 1.00 93.81 68 ASP A O 1
ATOM 532 N N . ILE A 1 69 ? -11.043 -3.453 6.200 1.00 95.19 69 ILE A N 1
ATOM 533 C CA . ILE A 1 69 ? -9.810 -3.043 5.520 1.00 95.19 69 ILE A CA 1
ATOM 534 C C . ILE A 1 69 ? -10.112 -2.178 4.298 1.00 95.19 69 ILE A C 1
ATOM 536 O O . ILE A 1 69 ? -10.802 -2.604 3.375 1.00 95.19 69 ILE A O 1
ATOM 540 N N . PHE A 1 70 ? -9.503 -0.995 4.258 1.00 97.00 70 PHE A N 1
ATOM 541 C CA . PHE A 1 70 ? -9.447 -0.135 3.079 1.00 97.00 70 PHE A CA 1
ATOM 542 C C . PHE A 1 70 ? -8.031 -0.150 2.506 1.00 97.00 70 PHE A C 1
ATOM 544 O O . PHE A 1 70 ? -7.066 0.048 3.241 1.00 97.00 70 PHE A O 1
ATOM 551 N N . ILE A 1 71 ? -7.899 -0.369 1.198 1.00 98.00 71 ILE A N 1
ATOM 552 C CA . ILE A 1 71 ? -6.608 -0.354 0.500 1.00 98.00 71 ILE A CA 1
ATOM 553 C C . ILE A 1 71 ? -6.516 0.937 -0.315 1.00 98.00 71 ILE A C 1
ATOM 555 O O . ILE A 1 71 ? -7.391 1.210 -1.136 1.00 98.00 71 ILE A O 1
ATOM 559 N N . LEU A 1 72 ? -5.461 1.721 -0.100 1.00 98.31 72 LEU A N 1
ATOM 560 C CA . LEU A 1 72 ? -5.176 2.942 -0.851 1.00 98.31 72 LEU A CA 1
ATOM 561 C C . LEU A 1 72 ? -4.046 2.699 -1.849 1.00 98.31 72 LEU A C 1
ATOM 563 O O . LEU A 1 72 ? -2.954 2.263 -1.481 1.00 98.31 72 LEU A O 1
ATOM 567 N N . VAL A 1 73 ? -4.314 3.014 -3.113 1.00 98.00 73 VAL A N 1
ATOM 568 C CA . VAL A 1 73 ? -3.387 2.856 -4.233 1.00 98.00 73 VAL A CA 1
ATOM 569 C C . VAL A 1 73 ? -3.626 3.967 -5.248 1.00 98.00 73 VAL A C 1
ATOM 571 O O . VAL A 1 73 ? -4.769 4.328 -5.522 1.00 98.00 73 VAL A O 1
ATOM 574 N N . ASP A 1 74 ? -2.549 4.479 -5.831 1.00 97.62 74 ASP A N 1
ATOM 575 C CA . ASP A 1 74 ? -2.608 5.278 -7.052 1.00 97.62 74 ASP A CA 1
ATOM 576 C C . ASP A 1 74 ? -1.937 4.493 -8.184 1.00 97.62 74 ASP A C 1
ATOM 578 O O . ASP A 1 74 ? -0.713 4.373 -8.241 1.00 97.62 74 ASP A O 1
ATOM 582 N N . VAL A 1 75 ? -2.746 3.927 -9.082 1.00 97.31 75 VAL A N 1
ATOM 583 C CA . VAL A 1 75 ? -2.249 3.151 -10.230 1.00 97.31 75 VAL A CA 1
ATOM 584 C C . VAL A 1 75 ? -1.583 4.030 -11.293 1.00 97.31 75 VAL A C 1
ATOM 586 O O . VAL A 1 75 ? -0.835 3.524 -12.121 1.00 97.31 75 VAL A O 1
ATOM 589 N N . GLY A 1 76 ? -1.815 5.345 -11.280 1.00 96.50 76 GLY A N 1
ATOM 590 C CA . GLY A 1 76 ? -1.197 6.294 -12.207 1.00 96.50 76 GLY A CA 1
ATOM 591 C C . GLY A 1 76 ? 0.148 6.841 -11.724 1.00 96.50 76 GLY A C 1
ATOM 592 O O . GLY A 1 76 ? 0.760 7.657 -12.416 1.00 96.50 76 GLY A O 1
ATOM 593 N N . ASN A 1 77 ? 0.627 6.428 -10.548 1.00 96.62 77 ASN A N 1
ATOM 594 C CA . ASN A 1 77 ? 1.818 7.015 -9.952 1.00 96.62 77 ASN A CA 1
ATOM 595 C C . ASN A 1 77 ? 3.128 6.423 -10.514 1.00 96.62 77 ASN A C 1
ATOM 597 O O . ASN A 1 77 ? 3.728 5.510 -9.940 1.00 96.62 77 A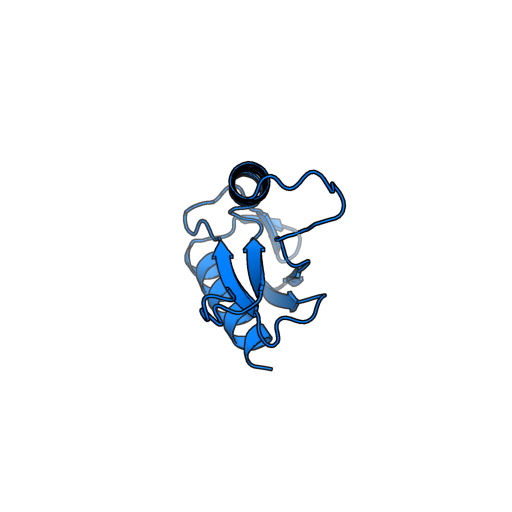SN A O 1
ATOM 601 N N . TYR A 1 78 ? 3.631 7.024 -11.593 1.00 93.12 78 TYR A N 1
ATOM 602 C CA . TYR A 1 78 ? 4.926 6.690 -12.212 1.00 93.12 78 TYR A CA 1
ATOM 603 C C . TYR A 1 78 ? 6.158 7.245 -11.469 1.00 93.12 78 TYR A C 1
ATOM 605 O O . TYR A 1 78 ? 7.295 7.086 -11.933 1.00 93.12 78 TYR A O 1
ATOM 613 N N . SER A 1 79 ? 5.967 7.936 -10.338 1.00 95.81 79 SER A N 1
ATOM 614 C CA . SER A 1 79 ? 7.087 8.401 -9.507 1.00 95.81 79 SER A CA 1
ATOM 615 C C . SER A 1 79 ? 7.691 7.281 -8.660 1.00 95.81 79 SER A C 1
ATOM 617 O O . SER A 1 79 ? 8.845 7.386 -8.251 1.00 95.81 79 SER A O 1
ATOM 619 N N . CYS A 1 80 ? 6.952 6.192 -8.434 1.00 96.44 80 CYS A N 1
ATOM 620 C CA . CYS A 1 80 ? 7.467 5.020 -7.741 1.00 96.44 80 CYS A CA 1
ATOM 621 C C . CYS A 1 80 ? 8.472 4.274 -8.624 1.00 96.44 80 CYS A C 1
ATOM 623 O O . CYS A 1 80 ? 8.145 3.879 -9.744 1.00 96.44 80 CYS A O 1
ATOM 625 N N . THR A 1 81 ? 9.680 4.049 -8.105 1.00 96.75 81 THR A N 1
ATOM 626 C CA . THR A 1 81 ? 10.737 3.304 -8.799 1.00 96.75 81 THR A CA 1
ATOM 627 C C . THR A 1 81 ? 11.234 2.115 -7.983 1.00 96.75 81 THR A C 1
ATOM 629 O O . THR A 1 81 ? 10.994 2.002 -6.776 1.00 96.75 81 THR A O 1
ATOM 632 N N . TYR A 1 82 ? 11.910 1.190 -8.660 1.00 95.81 82 TYR A N 1
ATOM 633 C CA . TYR A 1 82 ? 12.640 0.082 -8.053 1.00 95.81 82 TYR A CA 1
ATOM 634 C C . TYR A 1 82 ? 13.838 -0.318 -8.920 1.00 95.81 82 TYR A C 1
ATOM 636 O O . TYR A 1 82 ? 13.974 0.126 -10.060 1.00 95.81 82 TYR A O 1
ATOM 644 N N . LYS A 1 83 ? 14.732 -1.155 -8.384 1.00 96.62 83 LYS A N 1
ATOM 645 C CA . LYS A 1 83 ? 15.876 -1.686 -9.136 1.00 96.62 83 LYS A CA 1
ATOM 646 C C . LYS A 1 83 ? 15.517 -3.014 -9.799 1.00 96.62 83 LYS A C 1
ATOM 648 O O . LYS A 1 83 ? 15.274 -3.996 -9.104 1.00 96.62 83 LYS A O 1
ATOM 653 N N . MET A 1 84 ? 15.540 -3.043 -11.129 1.00 96.12 84 MET A N 1
ATOM 654 C CA . MET A 1 84 ? 15.325 -4.233 -11.952 1.00 96.12 84 MET A CA 1
ATOM 655 C C . MET A 1 84 ? 16.596 -4.521 -12.749 1.00 96.12 84 MET A C 1
ATOM 657 O O . MET A 1 84 ? 17.049 -3.671 -13.510 1.00 96.12 84 MET A O 1
ATOM 661 N N . PHE A 1 85 ? 17.214 -5.685 -12.530 1.00 94.69 85 PHE A N 1
ATOM 662 C CA . PHE A 1 85 ? 18.495 -6.062 -13.151 1.00 94.69 85 PHE A CA 1
ATOM 663 C C . PHE A 1 85 ? 19.578 -4.958 -13.104 1.00 94.69 85 PHE A C 1
ATOM 665 O O . PHE A 1 85 ? 20.325 -4.755 -14.055 1.00 94.69 85 PHE A O 1
ATOM 672 N N . GLY A 1 86 ? 19.657 -4.220 -11.989 1.00 93.44 86 GLY A N 1
ATOM 673 C CA . GLY A 1 86 ? 20.625 -3.131 -11.781 1.00 93.44 86 GLY A CA 1
ATOM 674 C C . GLY A 1 86 ? 20.193 -1.761 -12.325 1.00 93.44 86 GLY A C 1
ATOM 675 O O . GLY A 1 86 ? 20.691 -0.736 -11.853 1.00 93.44 86 GLY A O 1
ATOM 676 N N . SER A 1 87 ? 19.210 -1.714 -13.222 1.00 96.12 87 SER A N 1
ATOM 677 C CA . SER A 1 87 ? 18.647 -0.471 -13.754 1.00 96.12 87 SER A CA 1
ATOM 678 C C . SER A 1 87 ? 17.488 0.038 -12.902 1.00 96.12 87 SER A C 1
ATOM 680 O O . SER A 1 87 ? 16.793 -0.728 -12.236 1.00 96.12 87 SER A O 1
ATOM 682 N N . GLU A 1 88 ? 17.287 1.356 -12.881 1.00 97.00 88 GLU A N 1
ATOM 683 C CA . GLU A 1 88 ? 16.075 1.932 -12.295 1.00 97.00 88 GLU A CA 1
ATOM 684 C C . GLU A 1 88 ? 14.891 1.706 -13.239 1.00 97.00 88 GLU A C 1
ATOM 686 O O . GLU A 1 88 ? 14.953 2.078 -14.409 1.00 97.00 88 GLU A O 1
ATOM 691 N N . ASN A 1 89 ? 13.825 1.100 -12.720 1.00 96.19 89 ASN A N 1
ATOM 692 C CA . ASN A 1 89 ? 12.564 0.915 -13.419 1.00 96.19 89 ASN A CA 1
ATOM 693 C C . ASN A 1 89 ? 11.453 1.705 -12.716 1.00 96.19 89 ASN A C 1
ATOM 695 O O . ASN A 1 89 ? 11.432 1.795 -11.486 1.00 96.19 89 ASN A O 1
ATOM 699 N N . ARG A 1 90 ? 10.529 2.275 -13.494 1.00 96.44 90 ARG A N 1
ATOM 700 C CA . ARG A 1 90 ? 9.330 2.951 -12.975 1.00 96.44 90 ARG A CA 1
ATOM 701 C C . ARG A 1 90 ? 8.195 1.949 -12.874 1.00 96.44 90 ARG A C 1
ATOM 703 O O . ARG A 1 90 ? 8.005 1.160 -13.791 1.00 96.44 90 ARG A O 1
ATOM 710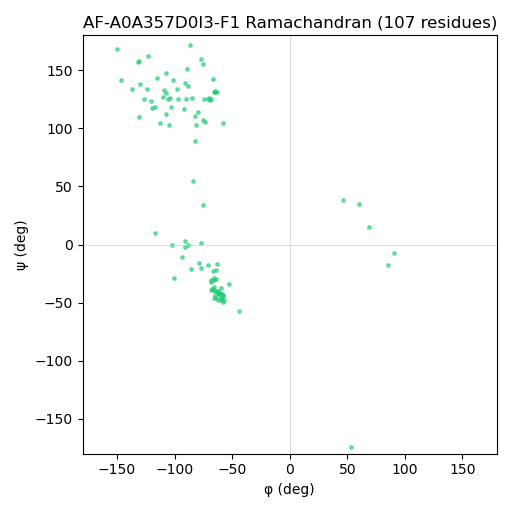 N N . MET A 1 91 ? 7.430 2.026 -11.792 1.00 96.94 91 MET A N 1
ATOM 711 C CA . MET A 1 91 ? 6.239 1.202 -11.643 1.00 96.94 91 MET A CA 1
ATOM 712 C C . MET A 1 91 ? 5.152 1.652 -12.619 1.00 96.94 91 MET A C 1
ATOM 714 O O . MET A 1 91 ? 4.785 2.830 -12.643 1.00 96.94 91 MET A O 1
ATOM 718 N N . GLY A 1 92 ? 4.646 0.712 -13.413 1.00 96.81 92 GLY A N 1
ATOM 719 C CA . GLY A 1 92 ? 3.495 0.912 -14.286 1.00 96.81 92 GLY A CA 1
ATOM 720 C C . GLY A 1 92 ? 2.149 0.669 -13.584 1.00 96.81 92 GLY A C 1
ATOM 721 O O . GLY A 1 92 ? 2.110 0.129 -12.472 1.00 96.81 92 GLY A O 1
ATOM 722 N N . PRO A 1 93 ? 1.022 0.997 -14.243 1.00 97.50 93 PRO A N 1
ATOM 723 C CA . PRO A 1 93 ? -0.314 0.794 -13.683 1.00 97.50 93 PRO A CA 1
ATOM 724 C C . PRO A 1 93 ? -0.620 -0.662 -13.357 1.00 97.50 93 PRO A C 1
ATOM 726 O O . PRO A 1 93 ? -1.213 -0.951 -12.317 1.00 97.50 93 PRO A O 1
ATOM 729 N N . ASP A 1 94 ? -0.157 -1.584 -14.201 1.00 97.06 94 ASP A N 1
ATOM 730 C CA . ASP A 1 94 ? -0.327 -3.014 -13.968 1.00 97.06 94 ASP A CA 1
ATOM 731 C C . ASP A 1 94 ? 0.450 -3.480 -12.737 1.00 97.06 94 ASP A C 1
ATOM 733 O O . ASP A 1 94 ? -0.067 -4.270 -11.956 1.00 97.06 94 ASP A O 1
ATOM 737 N N . GLU A 1 95 ? 1.663 -2.973 -12.502 1.00 96.88 95 GLU A N 1
ATOM 738 C CA . GLU A 1 95 ? 2.444 -3.344 -11.317 1.00 96.88 95 GLU A CA 1
ATOM 739 C C . GLU A 1 95 ? 1.750 -2.889 -10.030 1.00 96.88 95 GLU A C 1
ATOM 741 O O . GLU A 1 95 ? 1.587 -3.700 -9.114 1.00 96.88 95 GLU A O 1
ATOM 746 N N . HIS A 1 96 ? 1.259 -1.644 -9.994 1.00 97.62 96 HIS A N 1
ATOM 747 C CA . HIS A 1 96 ? 0.462 -1.128 -8.875 1.00 97.62 96 HIS A CA 1
ATOM 748 C C . HIS A 1 96 ? -0.815 -1.943 -8.659 1.00 97.62 96 HIS A C 1
ATOM 750 O O . HIS A 1 96 ? -1.135 -2.323 -7.533 1.00 97.62 96 HIS A O 1
ATOM 756 N N . TYR A 1 97 ? -1.542 -2.264 -9.730 1.00 97.75 97 TYR A N 1
ATOM 757 C CA . TYR A 1 97 ? -2.770 -3.051 -9.636 1.00 97.75 97 TYR A CA 1
ATOM 758 C C . TYR A 1 97 ? -2.512 -4.490 -9.163 1.00 97.75 97 TYR A C 1
ATOM 760 O O . TYR A 1 97 ? -3.283 -5.049 -8.380 1.00 97.75 97 TYR A O 1
ATOM 768 N N . GLN A 1 98 ? -1.404 -5.099 -9.584 1.00 97.81 98 GLN A N 1
ATOM 769 C CA . GLN A 1 98 ? -1.007 -6.419 -9.102 1.00 97.81 98 GLN A CA 1
ATOM 770 C C . GLN A 1 98 ? -0.646 -6.396 -7.610 1.00 97.81 98 GLN A C 1
ATOM 772 O O . GLN A 1 98 ? -0.899 -7.377 -6.912 1.00 97.81 98 GLN A O 1
ATOM 777 N N . ASP A 1 99 ? -0.128 -5.287 -7.084 1.00 97.81 99 ASP A N 1
ATOM 778 C CA . ASP A 1 99 ? 0.138 -5.150 -5.647 1.00 97.81 99 ASP A CA 1
ATOM 779 C C . ASP A 1 99 ? -1.142 -5.085 -4.811 1.00 97.81 99 ASP A C 1
ATOM 781 O O . ASP A 1 99 ? -1.186 -5.667 -3.726 1.00 97.81 99 ASP A O 1
ATOM 785 N N . VAL A 1 100 ? -2.228 -4.521 -5.350 1.00 98.12 100 VAL A N 1
ATOM 786 C CA . VAL A 1 100 ? -3.560 -4.622 -4.728 1.00 98.12 100 VAL A CA 1
ATOM 787 C C . VAL A 1 100 ? -3.988 -6.083 -4.613 1.00 98.12 100 VAL A C 1
ATOM 789 O O . VAL A 1 100 ? -4.406 -6.524 -3.544 1.00 98.12 100 VAL A O 1
ATOM 792 N N . LYS A 1 101 ? -3.840 -6.870 -5.686 1.00 97.94 101 LYS A N 1
ATOM 793 C CA . LYS A 1 101 ? -4.182 -8.303 -5.666 1.00 97.94 101 LYS A CA 1
ATOM 794 C C . LYS A 1 101 ? -3.330 -9.083 -4.667 1.00 97.94 101 LYS A C 1
ATOM 796 O O . LYS A 1 101 ? -3.857 -9.927 -3.948 1.00 97.94 101 LYS A O 1
ATOM 801 N N . ARG A 1 102 ? -2.030 -8.783 -4.583 1.00 98.00 102 ARG A N 1
ATOM 802 C CA . ARG A 1 102 ? -1.129 -9.384 -3.585 1.00 98.00 102 ARG A CA 1
ATOM 803 C C . ARG A 1 102 ? -1.543 -9.029 -2.162 1.00 98.00 102 ARG A C 1
ATOM 805 O O . ARG A 1 102 ? -1.511 -9.894 -1.295 1.00 98.00 102 ARG A O 1
ATOM 812 N N . CYS A 1 103 ? -1.961 -7.787 -1.930 1.00 97.94 103 CYS A N 1
ATOM 813 C CA . CYS A 1 103 ? -2.495 -7.358 -0.644 1.00 97.94 103 CYS A CA 1
ATOM 814 C C . CYS A 1 103 ? -3.773 -8.130 -0.284 1.00 97.94 103 CYS A C 1
ATOM 816 O O . CYS A 1 103 ? -3.844 -8.703 0.799 1.00 97.94 103 CYS A O 1
ATOM 818 N N . LEU A 1 104 ? -4.729 -8.242 -1.212 1.00 97.62 104 LEU A N 1
ATOM 819 C CA . LEU A 1 104 ? -5.947 -9.041 -1.022 1.00 97.62 104 LEU A CA 1
ATOM 820 C C . LEU A 1 104 ? -5.630 -10.511 -0.715 1.00 97.62 104 LEU A C 1
ATOM 822 O O . LEU A 1 104 ? -6.203 -11.080 0.211 1.00 97.62 104 LEU A O 1
ATOM 826 N N . SER A 1 105 ? -4.680 -11.108 -1.440 1.00 97.06 105 SER A N 1
ATOM 827 C CA . SER A 1 105 ? -4.220 -12.474 -1.174 1.00 97.06 105 SER A CA 1
ATOM 828 C C . SER A 1 105 ? -3.621 -12.614 0.229 1.00 97.06 105 SER A C 1
ATOM 830 O O . SER A 1 105 ? -3.927 -13.578 0.917 1.00 97.06 105 SER A O 1
ATOM 832 N N . ALA A 1 106 ? -2.810 -11.650 0.675 1.00 96.75 106 ALA A N 1
ATOM 833 C CA . ALA A 1 106 ? -2.209 -11.663 2.009 1.00 96.75 106 ALA A CA 1
ATOM 834 C C . ALA A 1 106 ? -3.243 -11.473 3.135 1.00 96.75 106 ALA A C 1
ATOM 836 O O . ALA A 1 106 ? -3.058 -12.005 4.227 1.00 96.75 106 ALA A O 1
ATOM 837 N N . ILE A 1 107 ? -4.333 -10.736 2.883 1.00 96.31 107 ILE A N 1
ATOM 838 C CA . ILE A 1 107 ? -5.469 -10.626 3.814 1.00 96.31 107 ILE A CA 1
ATOM 839 C C . ILE A 1 107 ? -6.200 -11.971 3.938 1.00 96.31 107 ILE A C 1
ATOM 841 O O . ILE A 1 107 ? -6.633 -12.326 5.034 1.00 96.31 107 ILE A O 1
ATOM 845 N N . GLY A 1 108 ? -6.336 -12.706 2.828 1.00 93.44 108 GLY A N 1
ATOM 846 C CA . GLY A 1 108 ? -7.014 -14.004 2.779 1.00 93.44 108 GLY A CA 1
ATOM 847 C C . GLY A 1 108 ? -6.318 -15.118 3.569 1.00 93.44 108 GLY A C 1
ATOM 848 O O . GLY A 1 108 ? -7.011 -15.986 4.101 1.00 93.44 108 GLY A O 1
ATOM 849 N N . GLY A 1 109 ? -4.989 -15.040 3.709 1.00 83.06 109 GLY A N 1
ATOM 850 C CA . GLY A 1 109 ? -4.162 -16.081 4.329 1.00 83.06 109 GLY A CA 1
ATOM 851 C C . GLY A 1 109 ? -3.647 -17.086 3.314 1.00 83.06 109 GLY A C 1
ATOM 852 O O . GLY A 1 109 ? -4.483 -17.783 2.701 1.00 83.06 109 GLY A O 1
#

Radius of gyration: 15.96 Å; Cα contacts (8 Å, |Δi|>4): 155; chains: 1; bounding box: 48×31×40 Å

Nearest PDB structures (foldseek):
  2h06-assembly1_B  TM=8.770E-01  e=1.842E-02  Homo sapiens
  4lyg-assembly1_A  TM=8.637E-01  e=6.842E-02  Homo sapiens